Protein AF-L7MRL8-F1 (afdb_monomer_lite)

Secondary structure (DSSP, 8-state):
-------PPP-------------------PPPHHHHHHHHHTPPPP-TTSTTS--S----SSSSPP-HHHHHHHHHT-PPPPPPTTTSPP----HHHHHHHHHHHHHHHHHHHHHHTT--TT-EEEPTT-SSEEE--SPPPHHHHHHHHHHHHHHHHHS--TT-GGGHHHHHHHHHHHHH-

Organism: Equus caballus (NCBI:txid9796)

Structure (mmCIF, N/CA/C/O backbone):
data_AF-L7MRL8-F1
#
_entry.id   AF-L7MRL8-F1
#
loop_
_atom_site.group_PDB
_atom_site.id
_atom_site.type_symbol
_atom_site.label_atom_id
_atom_site.label_alt_id
_atom_site.label_comp_id
_atom_site.label_asym_id
_atom_site.label_entity_id
_atom_site.label_seq_id
_atom_site.pdbx_PDB_ins_code
_atom_site.Cartn_x
_atom_site.Cartn_y
_atom_site.Cartn_z
_atom_site.occupancy
_atom_site.B_iso_or_equiv
_atom_site.auth_seq_id
_atom_site.auth_comp_id
_atom_site.auth_asym_id
_atom_site.auth_atom_id
_atom_site.pdbx_PDB_model_num
ATOM 1 N N . LEU A 1 1 ? -16.802 -21.486 -76.484 1.00 34.56 1 LEU A N 1
ATOM 2 C CA . LEU A 1 1 ? -15.412 -21.932 -76.709 1.00 34.56 1 LEU A CA 1
ATOM 3 C C . LEU A 1 1 ? -14.577 -21.232 -75.652 1.00 34.56 1 LEU A C 1
ATOM 5 O O . LEU A 1 1 ? -14.588 -20.013 -75.651 1.00 34.56 1 LEU A O 1
ATOM 9 N N . GLU A 1 2 ? -14.268 -21.923 -74.552 1.00 29.69 2 GLU A N 1
ATOM 10 C CA . GLU A 1 2 ? -12.985 -22.637 -74.325 1.00 29.69 2 GLU A CA 1
ATOM 11 C C . GLU A 1 2 ? -11.832 -21.636 -74.090 1.00 29.69 2 GLU A C 1
ATOM 13 O O . GLU A 1 2 ? -11.678 -20.726 -74.890 1.00 29.69 2 GL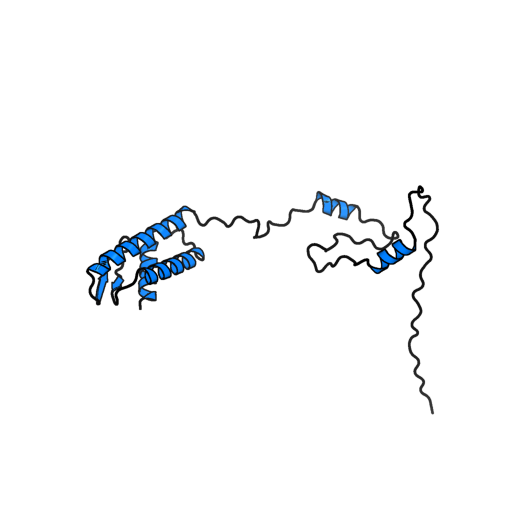U A O 1
ATOM 18 N N . ARG A 1 3 ? -10.984 -21.706 -73.057 1.00 29.39 3 ARG A N 1
ATOM 19 C CA . ARG A 1 3 ? -10.742 -22.689 -71.989 1.00 29.39 3 ARG A CA 1
ATOM 20 C C . ARG A 1 3 ? -10.025 -21.994 -70.821 1.00 29.39 3 ARG A C 1
ATOM 22 O O . ARG A 1 3 ? -9.321 -21.009 -71.012 1.00 29.39 3 ARG A O 1
ATOM 29 N N . GLU A 1 4 ? -10.239 -22.557 -69.645 1.00 36.00 4 GLU A N 1
ATOM 30 C CA . GLU A 1 4 ? -9.578 -22.308 -68.365 1.00 36.00 4 GLU A CA 1
ATOM 31 C C . GLU A 1 4 ? -8.138 -22.853 -68.384 1.00 36.00 4 GLU A C 1
ATOM 33 O O . GLU A 1 4 ? -7.927 -23.930 -68.936 1.00 36.00 4 GLU A O 1
ATOM 38 N N . GLU A 1 5 ? -7.179 -22.163 -67.757 1.00 29.39 5 GLU A N 1
ATOM 39 C CA . GLU A 1 5 ? -6.101 -22.832 -67.014 1.00 29.39 5 GLU A CA 1
ATOM 40 C C . GLU A 1 5 ? -5.478 -21.890 -65.967 1.00 29.39 5 GLU A C 1
ATOM 42 O O . GLU A 1 5 ? -4.912 -20.837 -66.260 1.00 29.39 5 GLU A O 1
ATOM 47 N N . THR A 1 6 ? -5.646 -22.288 -64.710 1.00 37.03 6 THR A N 1
ATOM 48 C CA . THR A 1 6 ? -4.977 -21.811 -63.498 1.00 37.03 6 THR A CA 1
ATOM 49 C C . THR A 1 6 ? -3.486 -22.160 -63.500 1.00 37.03 6 THR A C 1
ATOM 51 O O . THR A 1 6 ? -3.145 -23.322 -63.702 1.00 37.03 6 THR A O 1
ATOM 54 N N . SER A 1 7 ? -2.608 -21.216 -63.141 1.00 27.72 7 SER A N 1
ATOM 55 C CA . SER A 1 7 ? -1.259 -21.534 -62.646 1.00 27.72 7 SER A CA 1
ATOM 56 C C . SER A 1 7 ? -0.787 -20.497 -61.617 1.00 27.72 7 SER A C 1
ATOM 58 O O . SER A 1 7 ? -0.965 -19.295 -61.802 1.00 27.72 7 SER A O 1
ATOM 60 N N . ALA A 1 8 ? -0.253 -21.000 -60.503 1.00 35.84 8 ALA A N 1
ATOM 61 C CA . ALA A 1 8 ? 0.138 -20.295 -59.281 1.00 35.84 8 ALA A CA 1
ATOM 62 C C . ALA A 1 8 ? 1.282 -19.274 -59.477 1.00 35.84 8 ALA A C 1
ATOM 64 O O . ALA A 1 8 ? 2.075 -19.431 -60.407 1.00 35.84 8 ALA A O 1
ATOM 65 N N . PRO A 1 9 ? 1.438 -18.265 -58.592 1.00 35.59 9 PRO A N 1
ATOM 66 C CA . PRO A 1 9 ? 2.652 -17.464 -58.564 1.00 35.59 9 PRO A CA 1
ATOM 67 C C . PRO A 1 9 ? 3.792 -18.260 -57.915 1.00 35.59 9 PRO A C 1
ATOM 69 O O . PRO A 1 9 ? 3.699 -18.730 -56.781 1.00 35.59 9 PRO A O 1
ATOM 72 N N . ASP A 1 10 ? 4.849 -18.397 -58.702 1.00 31.12 10 ASP A N 1
ATOM 73 C CA . ASP A 1 10 ? 6.113 -19.065 -58.432 1.00 31.12 10 ASP A CA 1
ATOM 74 C C . ASP A 1 10 ? 6.837 -18.450 -57.218 1.00 31.12 10 ASP A C 1
ATOM 76 O O . ASP A 1 10 ? 7.086 -17.242 -57.163 1.00 31.12 10 ASP A O 1
ATOM 80 N N . LEU A 1 11 ? 7.195 -19.290 -56.244 1.00 39.66 11 LEU A N 1
ATOM 81 C CA . LEU A 1 11 ? 8.058 -18.940 -55.115 1.00 39.66 11 LEU A CA 1
ATOM 82 C C . LEU A 1 11 ? 9.506 -18.883 -55.612 1.00 39.66 11 LEU A C 1
ATOM 84 O O . LEU A 1 11 ? 10.229 -19.878 -55.574 1.00 39.66 11 LEU A O 1
ATOM 88 N N . THR A 1 12 ? 9.950 -17.720 -56.082 1.00 31.88 12 THR A N 1
ATOM 89 C CA . THR A 1 12 ? 11.355 -17.526 -56.457 1.00 31.88 12 THR A CA 1
ATOM 90 C C . THR A 1 12 ? 12.210 -17.245 -55.219 1.00 31.88 12 THR A C 1
ATOM 92 O O . THR A 1 12 ? 12.209 -16.158 -54.652 1.00 31.88 12 THR A O 1
ATOM 95 N N . ALA A 1 13 ? 12.881 -18.318 -54.798 1.00 34.06 13 ALA A N 1
ATOM 96 C CA . ALA A 1 13 ? 14.130 -18.433 -54.051 1.00 34.06 13 ALA A CA 1
ATOM 97 C C . ALA A 1 13 ? 14.792 -17.140 -53.524 1.00 34.06 13 ALA A C 1
ATOM 99 O O . ALA A 1 13 ? 15.196 -16.259 -54.282 1.00 34.06 13 ALA A O 1
ATOM 100 N N . LEU A 1 14 ? 15.019 -17.130 -52.205 1.00 35.72 14 LEU A N 1
ATOM 101 C CA . LEU A 1 14 ? 15.981 -16.276 -51.509 1.00 35.72 14 LEU A CA 1
ATOM 102 C C . LEU A 1 14 ? 17.361 -16.397 -52.184 1.00 35.72 14 LEU A C 1
ATOM 104 O O . LEU A 1 14 ? 18.052 -17.404 -52.037 1.00 35.72 14 LEU A O 1
ATOM 108 N N . VAL A 1 15 ? 17.758 -15.367 -52.924 1.00 33.50 15 VAL A N 1
ATOM 109 C CA . VAL A 1 15 ? 19.132 -15.191 -53.396 1.00 33.50 15 VAL A CA 1
ATOM 110 C C . VAL A 1 15 ? 19.931 -14.600 -52.239 1.00 33.50 15 VAL A C 1
ATOM 112 O O . VAL A 1 15 ? 19.730 -13.451 -51.856 1.00 33.50 15 VAL A O 1
ATOM 115 N N . THR A 1 16 ? 20.833 -15.390 -51.668 1.00 39.44 16 THR A N 1
ATOM 116 C CA . THR A 1 16 ? 21.941 -14.888 -50.850 1.00 39.44 16 THR A CA 1
ATOM 117 C C . THR A 1 16 ? 22.887 -14.081 -51.744 1.00 39.44 16 THR A C 1
ATOM 119 O O . THR A 1 16 ? 23.409 -14.659 -52.700 1.00 39.44 16 THR A O 1
ATOM 122 N N . PRO A 1 17 ? 23.163 -12.791 -51.480 1.00 38.78 17 PRO A N 1
ATOM 123 C CA . PRO A 1 17 ? 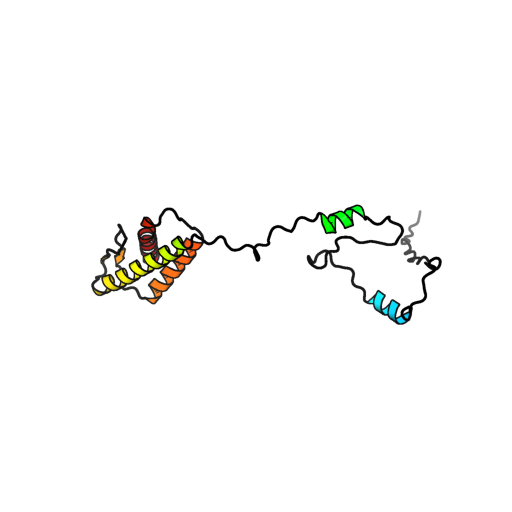24.310 -12.144 -52.082 1.00 38.78 17 PRO A CA 1
ATOM 124 C C . PRO A 1 17 ? 25.552 -12.493 -51.260 1.00 38.78 17 PRO A C 1
ATOM 126 O O . PRO A 1 17 ? 25.629 -12.240 -50.057 1.00 38.78 17 PRO A O 1
ATOM 129 N N . GLU A 1 18 ? 26.508 -13.105 -51.946 1.00 41.62 18 GLU A N 1
ATOM 130 C CA . GLU A 1 18 ? 27.879 -13.334 -51.512 1.00 41.62 18 GLU A CA 1
ATOM 131 C C . GLU A 1 18 ? 28.509 -12.011 -51.038 1.00 41.62 18 GLU A C 1
ATOM 133 O O . GLU A 1 18 ? 28.739 -11.099 -51.833 1.00 41.62 18 GLU A O 1
ATOM 138 N N . PHE A 1 19 ? 28.800 -11.895 -49.741 1.00 42.88 19 PHE A N 1
ATOM 139 C CA . PHE A 1 19 ? 29.557 -10.773 -49.186 1.00 42.88 19 PHE A CA 1
ATOM 140 C C . PHE A 1 19 ? 30.970 -11.236 -48.829 1.00 42.88 19 PHE A C 1
ATOM 142 O O . PHE A 1 19 ? 31.325 -11.397 -47.666 1.00 42.88 19 PHE A O 1
ATOM 149 N N . GLU A 1 20 ? 31.798 -11.444 -49.848 1.00 46.84 20 GLU A N 1
ATOM 150 C CA . GLU A 1 20 ? 33.241 -11.606 -49.674 1.00 46.84 20 GLU A CA 1
ATOM 151 C C . GLU A 1 20 ? 33.995 -10.718 -50.664 1.00 46.84 20 GLU A C 1
ATOM 153 O O . GLU A 1 20 ? 34.330 -11.137 -51.768 1.00 46.84 20 GLU A O 1
ATOM 158 N N . LYS A 1 21 ? 34.273 -9.474 -50.257 1.00 41.59 21 LYS A N 1
ATOM 159 C CA . LYS A 1 21 ? 35.568 -8.786 -50.447 1.00 41.59 21 LYS A CA 1
ATOM 160 C C . LYS A 1 21 ? 35.439 -7.295 -50.168 1.00 41.59 21 LYS A C 1
ATOM 162 O O . LYS A 1 21 ? 35.143 -6.506 -51.059 1.00 41.59 21 LYS A O 1
ATOM 167 N N . SER A 1 22 ? 35.797 -6.904 -48.953 1.00 39.91 22 SER A N 1
ATOM 168 C CA . SER A 1 22 ? 36.848 -5.901 -48.713 1.00 39.91 22 SER A CA 1
ATOM 169 C C . SER A 1 22 ? 36.822 -5.484 -47.253 1.00 39.91 22 SER A C 1
ATOM 171 O O . SER A 1 22 ? 36.236 -4.476 -46.879 1.00 39.91 22 SER A O 1
ATOM 173 N N . ALA A 1 23 ? 37.524 -6.241 -46.423 1.00 39.47 23 ALA A N 1
ATOM 174 C CA . ALA A 1 23 ? 38.074 -5.697 -45.199 1.00 39.47 23 ALA A CA 1
ATOM 175 C C . ALA A 1 23 ? 39.463 -6.302 -45.042 1.00 39.47 23 ALA A C 1
ATOM 177 O O . ALA A 1 23 ? 39.613 -7.476 -44.714 1.00 39.47 23 ALA A O 1
ATOM 178 N N . ASN A 1 24 ? 40.488 -5.497 -45.315 1.00 46.22 24 ASN A N 1
ATOM 179 C CA . ASN A 1 24 ? 41.826 -5.747 -44.799 1.00 46.22 24 ASN A CA 1
ATOM 180 C C . ASN A 1 24 ? 41.721 -5.719 -43.267 1.00 46.22 24 ASN A C 1
ATOM 182 O O . ASN A 1 24 ? 41.857 -4.656 -42.666 1.00 46.22 24 ASN A O 1
ATOM 186 N N . HIS A 1 25 ? 41.405 -6.853 -42.640 1.00 42.53 25 HIS A N 1
ATOM 187 C CA . HIS A 1 25 ? 41.300 -6.950 -41.193 1.00 42.53 25 HIS A CA 1
ATOM 188 C C . HIS A 1 25 ? 42.424 -7.819 -40.648 1.00 42.53 25 HIS A C 1
ATOM 190 O O . HIS A 1 25 ? 42.654 -8.949 -41.077 1.00 42.53 25 HIS A O 1
ATOM 196 N N . VAL A 1 26 ? 43.134 -7.234 -39.692 1.00 43.03 26 VAL A N 1
ATOM 197 C CA . VAL A 1 26 ? 44.154 -7.854 -38.861 1.00 43.03 26 VAL A CA 1
ATOM 198 C C . VAL A 1 26 ? 43.654 -9.214 -38.371 1.00 43.03 26 VAL A C 1
ATOM 200 O O . VAL A 1 26 ? 42.602 -9.319 -37.740 1.00 43.03 26 VAL A O 1
ATOM 203 N N . SER A 1 27 ? 44.430 -10.243 -38.709 1.00 57.50 27 SER A N 1
ATOM 204 C CA . SER A 1 27 ? 44.275 -11.632 -38.289 1.00 57.50 27 SER A CA 1
ATOM 205 C C . SER A 1 27 ? 44.185 -11.733 -36.765 1.00 57.50 27 SER A C 1
ATOM 207 O O . SER A 1 27 ? 45.195 -11.627 -36.071 1.00 57.50 27 SER A O 1
ATOM 209 N N . SER A 1 28 ? 42.989 -12.003 -36.252 1.00 52.12 28 SER A N 1
ATOM 210 C CA . SER A 1 28 ? 42.780 -12.505 -34.896 1.00 52.12 28 SER A CA 1
ATOM 211 C C . SER A 1 28 ? 41.623 -13.498 -34.922 1.00 52.12 28 SER A C 1
ATOM 213 O O . SER A 1 28 ? 40.470 -13.090 -34.899 1.00 52.12 28 SER A O 1
ATOM 215 N N . ALA A 1 29 ? 41.969 -14.786 -35.020 1.00 57.59 29 ALA A N 1
ATOM 216 C CA . ALA A 1 29 ? 41.125 -15.965 -34.799 1.00 57.59 29 ALA A CA 1
ATOM 217 C C . ALA A 1 29 ? 39.652 -15.833 -35.235 1.00 57.59 29 ALA A C 1
ATOM 219 O O . ALA A 1 29 ? 38.771 -15.531 -34.432 1.00 57.59 29 ALA A O 1
ATOM 220 N N . PHE A 1 30 ? 39.380 -16.136 -36.505 1.00 72.38 30 PHE A N 1
ATOM 221 C CA . PHE A 1 30 ? 38.017 -16.416 -36.947 1.00 72.38 30 PHE A CA 1
ATOM 222 C C . PHE A 1 30 ? 37.468 -17.638 -36.196 1.00 72.38 30 PHE A C 1
ATOM 224 O O . PHE A 1 30 ? 38.182 -18.625 -35.993 1.00 72.38 30 PHE A O 1
ATOM 231 N N . TYR A 1 31 ? 36.204 -17.573 -35.777 1.00 79.25 31 TYR A N 1
ATOM 232 C CA . TYR A 1 31 ? 35.498 -18.735 -35.243 1.00 79.25 31 TYR A CA 1
ATOM 233 C C . TYR A 1 31 ? 35.439 -19.843 -36.307 1.00 79.25 31 TYR A C 1
ATOM 235 O O . TYR A 1 31 ? 35.311 -19.527 -37.493 1.00 79.25 31 TYR A O 1
ATOM 243 N N . PRO A 1 32 ? 35.503 -21.132 -35.918 1.00 88.94 32 PRO A N 1
ATOM 244 C CA . PRO A 1 32 ? 35.219 -22.221 -36.844 1.00 88.94 32 PRO A CA 1
ATOM 245 C C . PRO A 1 32 ? 33.861 -21.990 -37.531 1.00 88.94 32 PRO A C 1
ATOM 247 O O . PRO A 1 32 ? 32.915 -21.587 -36.848 1.00 88.94 32 PRO A O 1
ATOM 250 N N . PRO A 1 33 ? 33.734 -22.248 -38.843 1.00 85.38 33 PRO A N 1
ATOM 251 C CA . PRO A 1 33 ? 32.511 -21.951 -39.593 1.00 85.38 33 PRO A CA 1
ATOM 252 C C . PRO A 1 33 ? 31.290 -22.684 -39.022 1.00 85.38 33 PRO A C 1
ATOM 254 O O . PRO A 1 33 ? 30.229 -22.085 -38.884 1.00 85.38 33 PRO A O 1
ATOM 257 N N . GLU A 1 34 ? 31.472 -23.929 -38.573 1.00 88.31 34 GLU A N 1
ATOM 258 C CA . GLU A 1 34 ? 30.434 -24.725 -37.902 1.00 88.31 34 GLU A CA 1
ATOM 259 C C . GLU A 1 34 ? 29.921 -24.057 -36.615 1.00 88.31 34 GLU A C 1
ATOM 261 O O . GLU A 1 34 ? 28.733 -24.112 -36.300 1.00 88.31 34 GLU A O 1
ATOM 266 N N . LEU A 1 35 ? 30.811 -23.400 -35.862 1.00 88.31 35 LEU A N 1
ATOM 267 C CA . LEU A 1 35 ? 30.438 -22.680 -34.646 1.00 88.31 35 LEU A CA 1
ATOM 268 C C . LEU A 1 35 ? 29.682 -21.395 -34.985 1.00 88.31 35 LEU A C 1
ATOM 270 O O . LEU A 1 35 ? 28.702 -21.082 -34.314 1.00 88.31 35 LEU A O 1
ATOM 274 N N . LEU A 1 36 ? 30.120 -20.662 -36.011 1.00 88.88 36 LEU A N 1
ATOM 275 C CA . LEU A 1 36 ? 29.426 -19.461 -36.467 1.00 88.88 36 LEU A CA 1
ATOM 276 C C . LEU A 1 36 ? 28.001 -19.801 -36.924 1.00 88.88 36 LEU A C 1
ATOM 278 O O . LEU A 1 36 ? 27.056 -19.176 -36.455 1.00 88.88 36 LEU A O 1
ATOM 282 N N . GLU A 1 37 ? 27.840 -20.839 -37.746 1.00 90.25 37 GLU A N 1
ATOM 283 C CA . GLU A 1 37 ? 26.535 -21.317 -38.211 1.00 90.25 37 GLU A CA 1
ATOM 284 C C . GLU A 1 37 ? 25.641 -21.759 -37.042 1.00 90.25 37 GLU A C 1
ATOM 286 O O . GLU A 1 37 ? 24.487 -21.337 -36.936 1.00 90.25 37 GLU A O 1
ATOM 291 N N . ALA A 1 38 ? 26.188 -22.531 -36.096 1.00 91.81 38 ALA A N 1
ATOM 292 C CA . ALA A 1 38 ? 25.456 -22.947 -34.903 1.00 91.81 38 ALA A CA 1
ATOM 293 C C . ALA A 1 38 ? 25.010 -21.762 -34.025 1.00 91.81 38 ALA A C 1
ATOM 295 O O . ALA A 1 38 ? 23.945 -21.829 -33.407 1.00 91.81 38 ALA A O 1
ATOM 296 N N . LEU A 1 39 ? 25.805 -20.688 -33.948 1.00 90.38 39 LEU A N 1
ATOM 297 C CA . LEU A 1 39 ? 25.443 -19.460 -33.235 1.00 90.38 39 LEU A CA 1
ATOM 298 C C . LEU A 1 39 ? 24.360 -18.678 -33.980 1.00 90.38 39 LEU A C 1
ATOM 300 O O . LEU A 1 39 ? 23.405 -18.233 -33.349 1.00 90.38 39 LEU A O 1
ATOM 304 N N . THR A 1 40 ? 24.463 -18.558 -35.306 1.00 88.88 40 THR A N 1
ATOM 305 C CA . THR A 1 40 ? 23.450 -17.892 -36.135 1.00 88.88 40 THR A CA 1
ATOM 306 C C . THR A 1 40 ? 22.093 -18.586 -36.024 1.00 88.88 40 THR A C 1
ATOM 308 O O . THR A 1 40 ? 21.083 -17.910 -35.858 1.00 88.88 40 THR A O 1
ATOM 311 N N . LEU A 1 41 ? 22.055 -19.923 -36.023 1.00 92.31 41 LEU A N 1
ATOM 312 C CA . LEU A 1 41 ? 20.813 -20.695 -35.874 1.00 92.31 41 LEU A CA 1
ATOM 313 C C . LEU A 1 41 ? 20.145 -20.539 -34.497 1.00 92.31 41 LEU A C 1
ATOM 315 O O . LEU A 1 41 ? 18.948 -20.783 -34.369 1.00 92.31 41 LEU A O 1
ATOM 319 N N . ARG A 1 42 ? 20.909 -20.168 -33.463 1.00 94.12 42 ARG A N 1
ATOM 320 C CA . ARG A 1 42 ? 20.424 -19.984 -32.082 1.00 94.12 42 ARG A CA 1
ATOM 321 C C . ARG A 1 42 ? 20.200 -18.521 -31.710 1.00 94.12 42 ARG A C 1
ATOM 323 O O . ARG A 1 42 ? 19.832 -18.243 -30.573 1.00 94.12 42 ARG A O 1
ATOM 330 N N . PHE A 1 43 ? 20.484 -17.590 -32.614 1.00 91.12 43 PHE A N 1
ATOM 331 C CA . PHE A 1 43 ? 20.331 -16.171 -32.345 1.00 91.12 43 PHE A CA 1
ATOM 332 C C . PHE A 1 43 ? 18.845 -15.806 -32.258 1.00 91.12 43 PHE A C 1
ATOM 334 O O . PHE A 1 43 ? 18.097 -15.965 -33.221 1.00 91.12 43 PHE A O 1
ATOM 341 N N . GLU A 1 44 ? 18.430 -15.279 -31.110 1.00 91.31 44 GLU A N 1
ATOM 342 C CA . GLU A 1 44 ? 17.104 -14.700 -30.910 1.00 91.31 44 GLU A CA 1
ATOM 343 C C . GLU A 1 44 ? 17.223 -13.175 -30.964 1.00 91.31 44 GLU A C 1
ATOM 345 O O . GLU A 1 44 ? 18.008 -12.572 -30.230 1.00 91.31 44 GLU A O 1
ATOM 350 N N . ALA A 1 45 ? 16.466 -12.545 -31.866 1.00 88.44 45 ALA A N 1
ATOM 351 C CA . ALA A 1 45 ? 16.436 -11.092 -31.953 1.00 88.44 45 ALA A CA 1
ATOM 352 C C . ALA A 1 45 ? 15.755 -10.493 -30.704 1.00 88.44 45 ALA A C 1
ATOM 354 O O . ALA A 1 45 ? 14.801 -11.091 -30.201 1.00 88.44 45 ALA A O 1
ATOM 355 N N . PRO A 1 46 ? 16.181 -9.301 -30.244 1.00 89.69 46 PRO A N 1
ATOM 356 C CA . PRO A 1 46 ? 15.585 -8.650 -29.078 1.00 89.69 46 PRO A CA 1
ATOM 357 C C . PRO A 1 46 ? 14.063 -8.461 -29.215 1.00 89.69 46 PRO A C 1
ATOM 359 O O . PRO A 1 46 ? 13.583 -7.935 -30.228 1.00 89.69 46 PRO A O 1
ATOM 362 N N . ASP A 1 47 ? 13.285 -8.844 -28.197 1.00 87.06 47 ASP A N 1
ATOM 363 C CA . ASP A 1 47 ? 11.829 -8.678 -28.192 1.00 87.06 47 ASP A CA 1
ATOM 364 C C . ASP A 1 47 ? 11.422 -7.300 -27.656 1.00 87.06 47 ASP A C 1
ATOM 366 O O . ASP A 1 47 ? 11.340 -7.045 -26.452 1.00 87.06 47 ASP A O 1
ATOM 370 N N . SER A 1 48 ? 11.037 -6.418 -28.580 1.00 86.00 48 SER A N 1
ATOM 371 C CA . SER A 1 48 ? 10.544 -5.068 -28.272 1.00 86.00 48 SER A CA 1
ATOM 372 C C . SER A 1 48 ? 9.306 -5.008 -27.361 1.00 86.00 48 SER A C 1
ATOM 374 O O . SER A 1 48 ? 9.015 -3.941 -26.804 1.00 86.00 48 SER A O 1
ATOM 376 N N . ARG A 1 49 ? 8.576 -6.122 -27.186 1.00 85.25 49 ARG A N 1
ATOM 377 C CA . ARG A 1 49 ? 7.449 -6.227 -26.242 1.00 85.25 49 ARG A CA 1
ATOM 378 C C . ARG A 1 49 ? 7.917 -6.244 -24.790 1.00 85.25 49 ARG A C 1
ATOM 380 O O . ARG A 1 49 ? 7.199 -5.765 -23.909 1.00 85.25 49 ARG A O 1
ATOM 387 N N . ASN A 1 50 ? 9.122 -6.741 -24.532 1.00 85.56 50 ASN A N 1
ATOM 388 C CA . ASN A 1 50 ? 9.717 -6.745 -23.207 1.00 85.56 50 ASN A CA 1
ATOM 389 C C . ASN A 1 50 ? 10.401 -5.405 -22.945 1.00 85.56 50 ASN A C 1
ATOM 391 O O . ASN A 1 50 ? 11.307 -4.990 -23.659 1.00 85.56 50 ASN A O 1
ATOM 395 N N . ARG A 1 51 ? 10.010 -4.725 -21.860 1.00 80.75 51 ARG A N 1
ATOM 396 C CA . ARG A 1 51 ? 10.592 -3.416 -21.503 1.00 80.75 51 ARG A CA 1
ATOM 397 C C . ARG A 1 51 ? 12.115 -3.456 -21.351 1.00 80.75 51 ARG A C 1
ATOM 399 O O . ARG A 1 51 ? 12.759 -2.443 -21.588 1.00 80.75 51 ARG A O 1
ATOM 406 N N . TRP A 1 52 ? 12.651 -4.590 -20.908 1.00 81.00 52 TRP A N 1
ATOM 407 C CA . TRP A 1 52 ? 14.075 -4.786 -20.641 1.00 81.00 52 TRP A CA 1
ATOM 408 C C . TRP A 1 52 ? 14.862 -5.286 -21.860 1.00 81.00 52 TRP A C 1
ATOM 410 O O . TRP A 1 52 ? 16.082 -5.200 -21.843 1.00 81.00 52 TRP A O 1
ATOM 420 N N . ASP A 1 53 ? 14.172 -5.750 -22.905 1.00 87.62 53 ASP A N 1
ATOM 421 C CA . ASP A 1 53 ? 14.767 -6.306 -24.129 1.00 87.62 53 ASP A CA 1
ATOM 422 C C . ASP A 1 53 ? 14.432 -5.454 -25.368 1.00 87.62 53 ASP A C 1
ATOM 424 O O . ASP A 1 53 ? 14.619 -5.851 -26.512 1.00 87.62 53 ASP A O 1
ATOM 428 N N . ARG A 1 54 ? 13.905 -4.242 -25.151 1.00 86.75 54 ARG A N 1
ATOM 429 C CA . ARG A 1 54 ? 13.577 -3.310 -26.227 1.00 86.75 54 ARG A CA 1
ATOM 430 C C . ARG A 1 54 ? 14.842 -2.569 -26.674 1.00 86.75 54 ARG A C 1
ATOM 432 O O . ARG A 1 54 ? 15.322 -1.714 -25.924 1.00 86.75 54 ARG A O 1
ATOM 439 N N . PRO A 1 55 ? 15.355 -2.819 -27.893 1.00 89.75 55 PRO A N 1
ATOM 440 C CA . PRO A 1 55 ? 16.548 -2.141 -28.378 1.00 89.75 55 PRO A CA 1
ATOM 441 C C . PRO A 1 55 ? 16.242 -0.662 -28.648 1.00 89.75 55 PRO A C 1
ATOM 443 O O . PRO A 1 55 ? 15.173 -0.317 -29.156 1.00 89.75 55 PRO A O 1
ATOM 446 N N . LEU A 1 56 ? 17.183 0.223 -28.307 1.00 86.81 56 LEU A N 1
ATOM 447 C CA . LEU A 1 56 ? 17.068 1.662 -28.589 1.00 86.81 56 LEU A CA 1
ATOM 448 C C . LEU A 1 56 ? 17.327 1.978 -30.065 1.00 86.81 56 LEU A C 1
ATOM 450 O O . LEU A 1 56 ? 16.679 2.851 -30.632 1.00 86.81 56 LEU A O 1
ATOM 454 N N . PHE A 1 57 ? 18.251 1.238 -30.676 1.00 87.50 57 PHE A N 1
ATOM 455 C CA . PHE A 1 57 ? 18.624 1.354 -32.079 1.00 87.50 57 PHE A CA 1
ATOM 456 C C . PHE A 1 57 ? 18.792 -0.052 -32.652 1.00 87.50 57 PHE A C 1
ATOM 458 O O . PHE A 1 57 ? 19.332 -0.930 -31.982 1.00 87.50 57 PHE A O 1
ATOM 465 N N . THR A 1 58 ? 18.323 -0.270 -33.878 1.00 86.94 58 THR A N 1
ATOM 466 C CA . THR A 1 58 ? 18.551 -1.505 -34.642 1.00 86.94 58 THR A CA 1
ATOM 467 C C . THR A 1 58 ? 19.195 -1.107 -35.956 1.00 86.94 58 THR A C 1
ATOM 469 O O . THR A 1 58 ? 18.671 -0.240 -36.648 1.00 86.94 58 THR A O 1
ATOM 472 N N . LEU A 1 59 ? 20.341 -1.702 -36.271 1.00 85.25 59 LEU A N 1
ATOM 473 C CA . LEU A 1 59 ? 21.079 -1.434 -37.501 1.00 85.25 59 LEU A CA 1
ATOM 474 C C . LEU A 1 59 ? 20.991 -2.680 -38.371 1.00 85.25 59 LEU A C 1
ATOM 476 O O . LEU A 1 59 ? 21.365 -3.766 -37.924 1.00 85.25 59 LEU A O 1
ATOM 480 N N . VAL A 1 60 ? 20.469 -2.530 -39.585 1.00 80.62 60 VAL A N 1
ATOM 481 C CA . VAL A 1 60 ? 20.340 -3.629 -40.542 1.00 80.62 60 VAL A CA 1
ATOM 482 C C . VAL A 1 60 ? 21.298 -3.357 -41.693 1.00 80.62 60 VAL A C 1
ATOM 484 O O . VAL A 1 60 ? 21.072 -2.472 -42.510 1.00 80.62 60 VAL A O 1
ATOM 487 N N . GLY A 1 61 ? 22.390 -4.117 -41.739 1.00 76.50 61 GLY A N 1
ATOM 488 C CA . GLY A 1 61 ? 23.446 -3.922 -42.732 1.00 76.50 61 GLY A CA 1
ATOM 489 C C . GLY A 1 61 ? 24.333 -2.699 -42.465 1.00 76.50 61 GLY A C 1
ATOM 490 O O . GLY A 1 61 ? 24.264 -2.068 -41.412 1.00 76.50 61 GLY A O 1
ATOM 491 N N . LEU A 1 62 ? 25.213 -2.410 -43.427 1.00 71.75 62 LEU A N 1
ATOM 492 C CA . LEU A 1 62 ? 26.190 -1.308 -43.385 1.00 71.75 62 LEU A CA 1
ATOM 493 C C . LEU A 1 62 ? 25.895 -0.209 -44.422 1.00 71.75 62 LEU A C 1
ATOM 495 O O . LEU A 1 62 ? 26.677 0.727 -44.557 1.00 71.75 62 LEU A O 1
ATOM 499 N N . GLU A 1 63 ? 24.793 -0.338 -45.163 1.00 69.56 63 GLU A N 1
ATOM 500 C CA . GLU A 1 63 ? 24.424 0.572 -46.257 1.00 69.56 63 GLU A CA 1
ATOM 501 C C . GLU A 1 63 ? 23.823 1.889 -45.745 1.00 69.56 63 GLU A C 1
ATOM 503 O O . GLU A 1 63 ? 23.940 2.931 -46.391 1.00 69.56 63 GLU A O 1
ATOM 508 N N . GLU A 1 64 ? 23.196 1.868 -44.566 1.00 73.62 64 GLU A N 1
ATOM 509 C CA . GLU A 1 64 ? 22.623 3.062 -43.953 1.00 73.62 64 GLU A CA 1
ATOM 510 C C . GLU A 1 64 ? 23.652 3.787 -43.069 1.00 73.62 64 GLU A C 1
ATOM 512 O O . GLU A 1 64 ? 24.372 3.155 -42.287 1.00 73.62 64 GLU A O 1
ATOM 517 N N . PRO A 1 65 ? 23.730 5.130 -43.147 1.00 79.81 65 PRO A N 1
ATOM 518 C CA . PRO A 1 65 ? 24.609 5.900 -42.283 1.00 79.81 65 PRO A CA 1
ATOM 519 C C . PRO A 1 65 ? 24.172 5.767 -40.820 1.00 79.81 65 PRO A C 1
ATOM 521 O O . PRO A 1 65 ? 23.001 5.927 -40.481 1.00 79.81 65 PRO A O 1
ATOM 524 N N . LEU A 1 66 ? 25.139 5.517 -39.935 1.00 85.06 66 LEU A N 1
ATOM 525 C CA . LEU A 1 66 ? 24.890 5.340 -38.506 1.00 85.06 66 LEU A CA 1
ATOM 526 C C . LEU A 1 66 ? 24.232 6.602 -37.898 1.00 85.06 66 LEU A C 1
ATOM 528 O O . LEU A 1 66 ? 24.783 7.698 -38.060 1.00 85.06 66 LEU A O 1
ATOM 532 N N . PRO A 1 67 ? 23.122 6.482 -37.140 1.00 86.75 67 PRO A N 1
ATOM 533 C CA . PRO A 1 67 ? 22.428 7.617 -36.528 1.00 86.75 67 PRO A CA 1
ATOM 534 C C . PRO A 1 67 ? 23.175 8.127 -35.283 1.00 86.75 67 PRO A C 1
ATOM 536 O O . PRO A 1 67 ? 22.712 8.045 -34.147 1.00 86.75 67 PRO A O 1
ATOM 539 N N . LEU A 1 68 ? 24.380 8.663 -35.490 1.00 88.44 68 LEU A N 1
ATOM 540 C CA . LEU A 1 68 ? 25.283 9.128 -34.431 1.00 88.44 68 LEU A CA 1
ATOM 541 C C . LEU A 1 68 ? 24.676 10.246 -33.576 1.00 88.44 68 LEU A C 1
ATOM 543 O O . LEU A 1 68 ? 24.928 10.302 -32.371 1.00 88.44 68 LEU A O 1
ATOM 547 N N . ALA A 1 69 ? 23.891 11.132 -34.192 1.00 88.00 69 ALA A N 1
ATOM 548 C CA . ALA A 1 69 ? 23.219 12.221 -33.491 1.00 88.00 69 ALA A CA 1
ATOM 549 C C . ALA A 1 69 ? 22.201 11.683 -32.474 1.00 88.00 69 ALA A C 1
ATOM 551 O O . ALA A 1 69 ? 22.234 12.079 -31.308 1.00 88.00 69 ALA A O 1
ATOM 552 N N . ASP A 1 70 ? 21.374 10.722 -32.886 1.00 85.75 70 ASP A N 1
ATOM 553 C CA . ASP A 1 70 ? 20.345 10.131 -32.031 1.00 85.75 70 ASP A CA 1
ATOM 554 C C . ASP A 1 70 ? 20.962 9.263 -30.930 1.00 85.75 70 ASP A C 1
ATOM 556 O O . ASP A 1 70 ? 20.525 9.319 -29.781 1.00 85.75 70 ASP A O 1
ATOM 560 N N . ILE A 1 71 ? 22.033 8.521 -31.239 1.00 88.38 71 ILE A N 1
ATOM 561 C CA . ILE A 1 71 ? 22.793 7.752 -30.241 1.00 88.38 71 ILE A CA 1
ATOM 562 C C . ILE A 1 71 ? 23.368 8.688 -29.173 1.00 88.38 71 ILE A C 1
ATOM 564 O O . ILE A 1 71 ? 23.238 8.424 -27.977 1.00 88.38 71 ILE A O 1
ATOM 568 N N . LYS A 1 72 ? 23.980 9.805 -29.585 1.00 89.62 72 LYS A N 1
ATOM 569 C CA . LYS A 1 72 ? 24.521 10.804 -28.656 1.00 89.62 72 LYS A CA 1
ATOM 570 C C . LYS A 1 72 ? 23.418 11.385 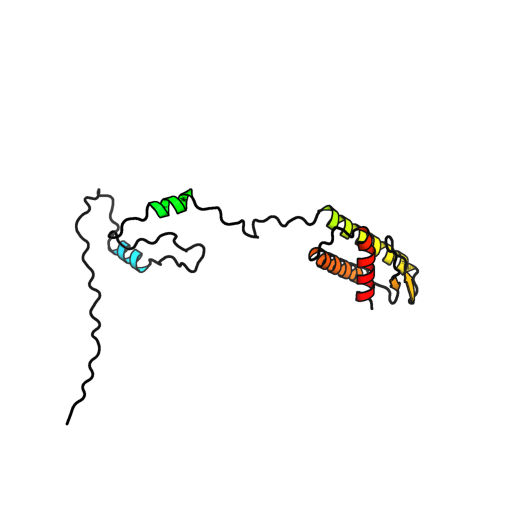-27.769 1.00 89.62 72 LYS A C 1
ATOM 572 O O . LYS A 1 72 ? 23.603 11.460 -26.554 1.00 89.62 72 LYS A O 1
ATOM 577 N N . ALA A 1 73 ? 22.279 11.753 -28.350 1.00 87.56 73 ALA A N 1
ATOM 578 C CA . ALA A 1 73 ? 21.139 12.254 -27.593 1.00 87.56 73 ALA A CA 1
ATOM 579 C C . ALA A 1 73 ? 20.621 11.202 -26.593 1.00 87.56 73 ALA A C 1
ATOM 581 O O . ALA A 1 73 ? 20.423 11.501 -25.417 1.00 87.56 73 ALA A O 1
ATOM 582 N N . ALA A 1 74 ? 20.499 9.936 -26.998 1.00 85.75 74 ALA A N 1
ATOM 583 C CA . ALA A 1 74 ? 20.062 8.859 -26.110 1.00 85.75 74 ALA A CA 1
ATOM 584 C C . ALA A 1 74 ? 21.037 8.586 -24.948 1.00 85.75 74 ALA A C 1
ATOM 586 O O . ALA A 1 74 ? 20.599 8.197 -23.864 1.00 85.75 74 ALA A O 1
ATOM 587 N N . LEU A 1 75 ? 22.342 8.787 -25.140 1.00 85.69 75 LEU A N 1
ATOM 588 C CA . LEU A 1 75 ? 23.343 8.579 -24.088 1.00 85.69 75 LEU A CA 1
ATOM 589 C C . LEU A 1 75 ? 23.426 9.746 -23.098 1.00 85.69 75 LEU A C 1
ATOM 591 O O . LEU A 1 75 ? 23.589 9.513 -21.902 1.00 85.69 75 LEU A O 1
ATOM 595 N N . PHE A 1 76 ? 23.333 10.988 -23.581 1.00 86.19 76 PHE A N 1
ATOM 596 C CA . PHE A 1 76 ? 23.654 12.174 -22.775 1.00 86.19 76 PHE A CA 1
ATOM 597 C C . PHE A 1 76 ? 22.460 13.080 -22.472 1.00 86.19 76 PHE A C 1
ATOM 599 O O . PHE A 1 76 ? 22.495 13.828 -21.498 1.00 86.19 76 PHE A O 1
ATOM 606 N N . GLU A 1 77 ? 21.408 13.026 -23.282 1.00 83.25 77 GLU A N 1
ATOM 607 C CA . GLU A 1 77 ? 20.264 13.943 -23.209 1.00 83.25 77 GLU A CA 1
ATOM 608 C C . GLU A 1 77 ? 18.995 13.255 -22.681 1.00 83.25 77 GLU A C 1
ATOM 610 O O . GLU A 1 77 ? 17.971 13.906 -22.460 1.00 83.25 77 GLU A O 1
ATOM 615 N N . ASN A 1 78 ? 19.058 11.945 -22.414 1.00 70.56 78 ASN A N 1
ATOM 616 C CA . ASN A 1 78 ? 17.946 11.192 -21.848 1.00 70.56 78 ASN A CA 1
ATOM 617 C C . ASN A 1 78 ? 17.604 11.705 -20.442 1.00 70.56 78 ASN A C 1
ATOM 619 O O . ASN A 1 78 ? 18.339 11.495 -19.473 1.00 70.56 78 ASN A O 1
ATOM 623 N N . ARG A 1 79 ? 16.445 12.361 -20.313 1.00 64.12 79 ARG A N 1
ATOM 624 C CA . ARG A 1 79 ? 15.870 12.681 -19.002 1.00 64.12 79 ARG A CA 1
ATOM 625 C C . ARG A 1 79 ? 15.625 11.380 -18.250 1.00 64.12 79 ARG A C 1
ATOM 627 O O . ARG A 1 79 ? 14.992 10.469 -18.782 1.00 64.12 79 ARG A O 1
ATOM 634 N N . ALA A 1 80 ? 16.087 11.323 -17.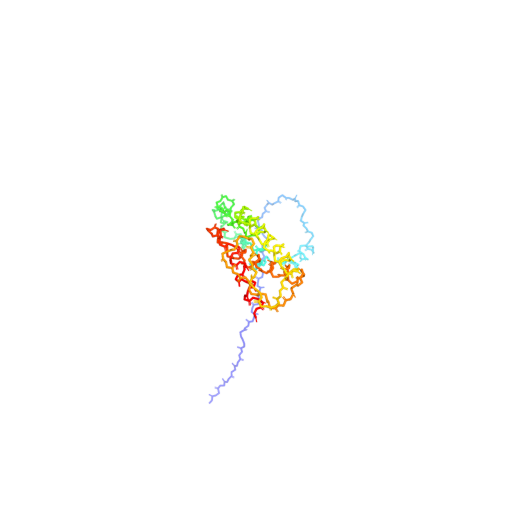002 1.00 63.53 80 ALA A N 1
ATOM 635 C CA . ALA A 1 80 ? 15.790 10.210 -16.113 1.00 63.53 80 ALA A CA 1
ATOM 636 C C . ALA A 1 80 ? 14.272 9.927 -16.132 1.00 63.53 80 ALA A C 1
ATOM 638 O O . ALA A 1 80 ? 13.488 10.879 -16.011 1.00 63.53 80 ALA A O 1
ATOM 639 N N . PRO A 1 81 ? 13.844 8.659 -16.301 1.00 64.25 81 PRO A N 1
ATOM 640 C CA . PRO A 1 81 ? 12.435 8.309 -16.227 1.00 64.25 81 PRO A CA 1
ATOM 641 C C . PRO A 1 81 ? 11.848 8.853 -14.921 1.00 64.25 81 PRO A C 1
ATOM 643 O O . PRO A 1 81 ? 12.525 8.781 -13.889 1.00 64.25 81 PRO A O 1
ATOM 646 N N . PRO A 1 82 ? 10.615 9.393 -14.930 1.00 63.47 82 PRO A N 1
ATOM 647 C CA . PRO A 1 82 ? 9.978 9.827 -13.696 1.00 63.47 82 PRO A CA 1
ATOM 648 C C . PRO A 1 82 ? 10.016 8.669 -12.687 1.00 63.47 82 PRO A C 1
ATOM 650 O O . PRO A 1 82 ? 9.757 7.524 -13.076 1.00 63.47 82 PRO A O 1
ATOM 653 N N . PRO A 1 83 ? 10.390 8.935 -11.420 1.00 61.91 83 PRO A N 1
ATOM 654 C CA . PRO A 1 83 ? 10.611 7.889 -10.432 1.00 61.91 83 PRO A CA 1
ATOM 655 C C . PRO A 1 83 ? 9.371 7.004 -10.347 1.00 61.91 83 PRO A C 1
ATOM 657 O O . PRO A 1 83 ? 8.254 7.494 -10.161 1.00 61.91 83 PRO A O 1
ATOM 660 N N . HIS A 1 84 ? 9.574 5.702 -10.543 1.00 65.69 84 HIS A N 1
ATOM 661 C CA . HIS A 1 84 ? 8.507 4.714 -10.490 1.00 65.69 84 HIS A CA 1
ATOM 662 C C . HIS A 1 84 ? 7.889 4.698 -9.083 1.00 65.69 84 HIS A C 1
ATOM 664 O O . HIS A 1 84 ? 8.562 5.007 -8.105 1.00 65.69 84 HIS A O 1
ATOM 670 N N . GLN A 1 85 ? 6.618 4.312 -8.941 1.00 57.44 85 GLN A N 1
ATOM 671 C CA . GLN A 1 85 ? 5.954 4.260 -7.632 1.00 57.44 85 GLN A CA 1
ATOM 672 C C . GLN A 1 85 ? 6.691 3.369 -6.617 1.00 57.44 85 GLN A C 1
ATOM 674 O O . GLN A 1 85 ? 6.601 3.619 -5.423 1.00 57.44 85 GLN A O 1
ATOM 679 N N . SER A 1 86 ? 7.475 2.386 -7.075 1.00 58.16 86 SER A N 1
ATOM 680 C CA . SER A 1 86 ? 8.338 1.564 -6.215 1.00 58.16 86 SER A CA 1
ATOM 681 C C . SER A 1 86 ? 9.538 2.313 -5.619 1.00 58.16 86 SER A C 1
ATOM 683 O O . SER A 1 86 ? 10.097 1.850 -4.631 1.00 58.16 86 SER A O 1
ATOM 685 N N . THR A 1 87 ? 9.949 3.446 -6.201 1.00 66.94 87 THR A N 1
ATOM 686 C CA . THR A 1 87 ? 11.029 4.310 -5.688 1.00 66.94 87 THR A CA 1
ATOM 687 C C . THR A 1 87 ? 10.524 5.643 -5.140 1.00 66.94 87 THR A C 1
ATOM 689 O O . THR A 1 87 ? 11.296 6.376 -4.524 1.00 66.94 87 THR A O 1
ATOM 692 N N . GLN A 1 88 ? 9.239 5.962 -5.315 1.00 62.19 88 GLN A N 1
ATOM 693 C CA . GLN A 1 88 ? 8.618 7.089 -4.630 1.00 62.19 88 GLN A CA 1
ATOM 694 C C . GLN A 1 88 ? 8.370 6.711 -3.171 1.00 62.19 88 GLN A C 1
ATOM 696 O O . GLN A 1 88 ? 7.584 5.811 -2.870 1.00 62.19 88 GLN A O 1
ATOM 701 N N . SER A 1 89 ? 9.030 7.412 -2.248 1.00 57.81 89 SER A N 1
ATOM 702 C CA . SER A 1 89 ? 8.650 7.365 -0.843 1.00 57.81 89 SER A CA 1
ATOM 703 C C . SER A 1 89 ? 7.195 7.812 -0.734 1.00 57.81 89 SER A C 1
ATOM 705 O O . SER A 1 89 ? 6.828 8.896 -1.191 1.00 57.81 89 SER A O 1
ATOM 707 N N . GLN A 1 90 ? 6.348 6.949 -0.171 1.00 58.62 90 GLN A N 1
ATOM 708 C CA . GLN A 1 90 ? 4.956 7.291 0.100 1.00 58.62 90 GLN A CA 1
ATOM 709 C C . GLN A 1 90 ? 4.942 8.626 0.857 1.00 58.62 90 GLN A C 1
ATOM 711 O O . GLN A 1 90 ? 5.685 8.741 1.840 1.00 58.62 90 GLN A O 1
ATOM 716 N N . PRO A 1 91 ? 4.163 9.638 0.420 1.00 59.12 91 PRO A N 1
ATOM 717 C CA . PRO A 1 91 ? 4.030 10.858 1.193 1.00 59.12 91 PRO A CA 1
ATOM 718 C C . PRO A 1 91 ? 3.518 10.430 2.561 1.00 59.12 91 PRO A C 1
ATOM 720 O O . PRO A 1 91 ? 2.416 9.894 2.682 1.00 59.12 91 PRO A O 1
ATOM 723 N N . LEU A 1 92 ? 4.380 10.565 3.570 1.00 56.31 92 LEU A N 1
ATOM 724 C CA . LEU A 1 92 ? 4.054 10.249 4.946 1.00 56.31 92 LEU A CA 1
ATOM 725 C C . LEU A 1 92 ? 2.818 11.090 5.252 1.00 56.31 92 LEU A C 1
ATOM 727 O O . LEU A 1 92 ? 2.922 12.315 5.346 1.00 56.31 92 LEU A O 1
ATOM 731 N N . ALA A 1 93 ? 1.647 10.455 5.375 1.00 57.28 93 ALA A N 1
ATOM 732 C CA . ALA A 1 93 ? 0.554 11.058 6.124 1.00 57.28 93 ALA A CA 1
ATOM 733 C C . ALA A 1 93 ? 1.207 11.644 7.376 1.00 57.28 93 ALA A C 1
ATOM 735 O O . ALA A 1 93 ? 2.018 10.941 7.991 1.00 57.28 93 ALA A O 1
ATOM 736 N N . SER A 1 94 ? 0.986 12.937 7.643 1.00 61.75 94 SER A N 1
ATOM 737 C CA . SER A 1 94 ? 1.744 13.686 8.649 1.00 61.75 94 SER A CA 1
ATOM 738 C C . SER A 1 94 ? 1.917 12.789 9.875 1.00 61.75 94 SER A C 1
ATOM 740 O O . SER A 1 94 ? 0.926 12.322 10.428 1.00 61.75 94 SER A O 1
ATOM 742 N N . GLY A 1 95 ? 3.154 12.415 10.233 1.00 65.12 95 GLY A N 1
ATOM 743 C CA . GLY A 1 95 ? 3.379 11.339 11.220 1.00 65.12 95 GLY A CA 1
ATOM 744 C C . GLY A 1 95 ? 2.626 11.575 12.538 1.00 65.12 95 GLY A C 1
ATOM 745 O O . GLY A 1 95 ? 2.225 10.638 13.224 1.00 65.12 95 GLY A O 1
ATOM 746 N N . SER A 1 96 ? 2.341 12.848 12.817 1.00 75.88 96 SER A N 1
ATOM 747 C CA . SER A 1 96 ? 1.471 13.325 13.885 1.00 75.88 96 SER A CA 1
ATOM 748 C C . SER A 1 96 ? 0.010 12.845 13.781 1.00 75.88 96 SER A C 1
ATOM 750 O O . SER A 1 96 ? -0.535 12.397 14.784 1.00 75.88 96 SER A O 1
ATOM 752 N N . PHE A 1 97 ? -0.631 12.865 12.605 1.00 83.12 97 PHE A N 1
ATOM 753 C CA . PHE A 1 97 ? -2.038 12.470 12.442 1.00 83.12 97 PHE A CA 1
ATOM 754 C C . PHE A 1 97 ? -2.273 10.993 12.762 1.00 83.12 97 PHE A C 1
ATOM 756 O O . PHE A 1 97 ? -3.162 10.675 13.545 1.00 83.12 97 PHE A O 1
ATOM 763 N N . LEU A 1 98 ? -1.470 10.079 12.200 1.00 82.81 98 LEU A N 1
ATOM 764 C CA . LEU A 1 98 ? -1.646 8.641 12.445 1.00 82.81 98 LEU A CA 1
ATOM 765 C C . LEU A 1 98 ? -1.402 8.277 13.910 1.00 82.81 98 LEU A C 1
ATOM 767 O O . LEU A 1 98 ? -2.134 7.460 14.465 1.00 82.81 98 LEU A O 1
ATOM 771 N N . HIS A 1 99 ? -0.402 8.902 14.532 1.00 85.75 99 HIS A N 1
ATOM 772 C CA . HIS A 1 99 ? -0.132 8.720 15.952 1.00 85.75 99 HIS A CA 1
ATOM 773 C C . HIS A 1 99 ? -1.301 9.221 16.810 1.00 85.75 99 HIS A C 1
ATOM 775 O O . HIS A 1 99 ? -1.769 8.511 17.698 1.00 85.75 99 HIS A O 1
ATOM 781 N N . GLN A 1 100 ? -1.822 10.417 16.518 1.00 85.94 100 GLN A N 1
ATOM 782 C CA . GLN A 1 100 ? -2.981 10.965 17.224 1.00 85.94 100 GLN A CA 1
ATOM 783 C C . GLN A 1 100 ? -4.239 10.113 17.011 1.00 85.94 100 GLN A C 1
ATOM 785 O O . GLN A 1 100 ? -4.965 9.852 17.966 1.00 85.94 100 GLN A O 1
ATOM 790 N N . LEU A 1 101 ? -4.464 9.610 15.794 1.00 87.75 101 LEU A N 1
ATOM 791 C CA . LEU A 1 101 ? -5.567 8.704 15.476 1.00 87.75 101 LEU A CA 1
ATOM 792 C C . LEU A 1 101 ? -5.506 7.419 16.308 1.00 87.75 101 LEU A C 1
ATOM 794 O O . LEU A 1 101 ? -6.511 6.987 16.879 1.00 87.75 101 LEU A O 1
ATOM 798 N N . ASP A 1 102 ? -4.321 6.828 16.416 1.00 88.75 102 ASP A N 1
ATOM 799 C CA . ASP A 1 102 ? -4.113 5.617 17.202 1.00 88.75 102 ASP A CA 1
ATOM 800 C C . ASP A 1 102 ? -4.295 5.858 18.710 1.00 88.75 102 ASP A C 1
ATOM 802 O O . ASP A 1 102 ? -4.937 5.065 19.409 1.00 88.75 102 ASP A O 1
ATOM 806 N N . GLN A 1 103 ? -3.801 6.994 19.205 1.00 89.50 103 GLN A N 1
ATOM 807 C CA . GLN A 1 103 ? -3.940 7.398 20.601 1.00 89.50 103 GLN A CA 1
ATOM 808 C C . GLN A 1 103 ? -5.406 7.646 20.978 1.00 89.50 103 GLN A C 1
ATOM 810 O O . GLN A 1 103 ? -5.882 7.098 21.974 1.00 89.50 103 GLN A O 1
ATOM 815 N N . VAL A 1 104 ? -6.138 8.424 20.177 1.00 89.75 104 VAL A N 1
ATOM 816 C CA . VAL A 1 104 ? -7.548 8.752 20.434 1.00 89.75 104 VAL A CA 1
ATOM 817 C C . VAL A 1 104 ? -8.415 7.496 20.375 1.00 89.75 104 VAL A C 1
ATOM 819 O O . VAL A 1 104 ? -9.188 7.243 21.297 1.00 89.75 104 VAL A O 1
ATOM 822 N N . THR A 1 105 ? -8.255 6.653 19.349 1.00 90.38 105 THR A N 1
ATOM 823 C CA . THR A 1 105 ? -9.029 5.401 19.255 1.00 90.38 105 THR A CA 1
ATOM 824 C C . THR A 1 105 ? -8.735 4.460 20.426 1.00 90.38 105 THR A C 1
ATOM 826 O O . THR A 1 105 ? -9.661 3.869 20.977 1.00 90.38 105 THR A O 1
ATOM 829 N N . SER A 1 106 ? -7.479 4.366 20.880 1.00 90.50 106 SER A N 1
ATOM 830 C CA . SER A 1 106 ? -7.117 3.592 22.078 1.00 90.50 106 SER A CA 1
ATOM 831 C C . SER A 1 106 ? -7.800 4.109 23.344 1.00 90.50 106 SER A C 1
ATOM 833 O O . SER A 1 106 ? -8.321 3.312 24.121 1.00 90.50 106 SER A O 1
ATOM 835 N N . GLN A 1 107 ? -7.815 5.429 23.552 1.00 89.81 107 GLN A N 1
ATOM 836 C CA . GLN A 1 107 ? -8.461 6.046 24.714 1.00 89.81 107 GLN A CA 1
ATOM 837 C C . GLN A 1 107 ? -9.967 5.775 24.731 1.00 89.81 107 GLN A C 1
ATOM 839 O O . GLN A 1 107 ? -10.510 5.410 25.774 1.00 89.81 107 GLN A O 1
ATOM 844 N N . VAL A 1 108 ? -10.625 5.879 23.573 1.00 88.56 108 VAL A N 1
ATOM 845 C CA . VAL A 1 108 ? -12.055 5.576 23.435 1.00 88.56 108 VAL A CA 1
ATOM 846 C C . VAL A 1 108 ? -12.340 4.100 23.735 1.00 88.56 108 VAL A C 1
ATOM 848 O O . VAL A 1 108 ? -13.283 3.816 24.468 1.00 88.56 108 VAL A O 1
ATOM 851 N N . LEU A 1 109 ? -11.515 3.160 23.247 1.00 89.81 109 LEU A N 1
ATOM 852 C CA . LEU A 1 109 ? -11.663 1.726 23.553 1.00 89.81 109 LEU A CA 1
ATOM 853 C C . LEU A 1 109 ? -11.548 1.444 25.054 1.00 89.81 109 LEU A C 1
ATOM 855 O O . LEU A 1 109 ? -12.376 0.725 25.610 1.00 89.81 109 LEU A O 1
ATOM 859 N N . THR A 1 110 ? -10.527 1.998 25.709 1.00 89.50 110 THR A N 1
ATOM 860 C CA . THR A 1 110 ? -10.313 1.802 27.148 1.00 89.50 110 THR A CA 1
ATOM 861 C C . THR A 1 110 ? -11.474 2.376 27.954 1.00 89.50 110 THR A C 1
ATOM 863 O O . THR A 1 110 ? -12.009 1.687 28.822 1.00 89.50 110 THR A O 1
ATOM 866 N N . GLY A 1 111 ? -11.916 3.594 27.619 1.00 87.56 111 GLY A N 1
ATOM 867 C CA . GLY A 1 111 ? -13.073 4.220 28.257 1.00 87.56 111 GLY A CA 1
ATOM 868 C C . GLY A 1 111 ? -14.362 3.426 28.044 1.00 87.56 111 GLY A C 1
ATOM 869 O O . GLY A 1 111 ? -15.152 3.282 28.971 1.00 87.56 111 GLY A O 1
ATOM 870 N N . LEU A 1 112 ? -14.550 2.840 26.858 1.00 86.81 112 LEU A N 1
ATOM 871 C CA . LEU A 1 112 ? -15.706 1.997 26.560 1.00 86.81 112 LEU A CA 1
ATOM 872 C C . LEU A 1 112 ? -15.702 0.711 27.389 1.00 86.81 112 LEU A C 1
ATOM 874 O O . LEU A 1 112 ? -16.726 0.354 27.958 1.00 86.81 112 LEU A O 1
ATOM 878 N N . MET A 1 113 ? -14.555 0.042 27.501 1.00 87.94 113 MET A N 1
ATOM 879 C CA . MET A 1 113 ? -14.417 -1.174 28.308 1.00 87.94 113 MET A CA 1
ATOM 880 C C . MET A 1 113 ? -14.634 -0.921 29.798 1.00 87.94 113 MET A C 1
ATOM 882 O O . MET A 1 113 ? -15.183 -1.770 30.497 1.00 87.94 113 MET A O 1
ATOM 886 N N . GLU A 1 114 ? -14.190 0.230 30.298 1.00 87.75 114 GLU A N 1
ATOM 887 C CA . GLU A 1 114 ? -14.421 0.631 31.682 1.00 87.75 114 GLU A CA 1
ATOM 888 C C . GLU A 1 114 ? -15.891 0.973 31.929 1.00 87.75 114 GLU A C 1
ATOM 890 O O . GLU A 1 114 ? -16.483 0.470 32.884 1.00 87.75 114 GLU A O 1
ATOM 895 N N . ALA A 1 115 ? -16.506 1.740 31.027 1.00 85.94 115 ALA A N 1
ATOM 896 C CA . ALA A 1 115 ? -17.920 2.081 31.097 1.00 85.94 115 ALA A CA 1
ATOM 897 C C . ALA A 1 115 ? -18.812 0.830 30.996 1.00 85.94 115 ALA A C 1
ATOM 899 O O . ALA A 1 115 ? -19.761 0.691 31.764 1.00 85.94 115 ALA A O 1
ATOM 900 N N . GLN A 1 116 ? -18.455 -0.127 30.133 1.00 85.56 116 GLN A N 1
ATOM 901 C CA . GLN A 1 116 ? -19.174 -1.388 29.944 1.00 85.56 116 GLN A CA 1
ATOM 902 C C . GLN A 1 116 ? -19.257 -2.239 31.220 1.00 85.56 116 GLN A C 1
ATOM 904 O O . GLN A 1 116 ? -20.234 -2.962 31.392 1.00 85.56 116 GLN A O 1
ATOM 909 N N . LYS A 1 117 ? -18.278 -2.162 32.133 1.00 85.12 117 LYS A N 1
ATOM 910 C CA . LYS A 1 117 ? -18.304 -2.943 33.386 1.00 85.12 117 LYS A CA 1
ATOM 911 C C . LYS A 1 117 ? -19.512 -2.621 34.265 1.00 85.12 117 LYS A C 1
ATOM 913 O O . LYS A 1 117 ? -19.970 -3.495 34.991 1.00 85.12 117 LYS A O 1
ATOM 918 N N . ASN A 1 118 ? -19.998 -1.383 34.195 1.00 83.50 118 ASN A N 1
ATOM 919 C CA . ASN A 1 118 ? -21.120 -0.891 34.992 1.00 83.50 118 ASN A CA 1
ATOM 920 C C . ASN A 1 118 ? -22.356 -0.569 34.134 1.00 83.50 118 ASN A C 1
ATOM 922 O O . ASN A 1 118 ? -23.334 -0.051 34.664 1.00 83.50 118 ASN A O 1
ATOM 926 N N . ALA A 1 119 ? -22.304 -0.831 32.824 1.00 81.06 119 ALA A N 1
ATOM 927 C CA . ALA A 1 119 ? -23.350 -0.456 31.882 1.00 81.06 119 ALA A CA 1
ATOM 928 C C . ALA A 1 119 ? -24.470 -1.493 31.823 1.00 81.06 119 ALA A C 1
ATOM 930 O O . ALA A 1 119 ? -24.222 -2.701 31.767 1.00 81.06 119 ALA A O 1
ATOM 931 N N . ILE A 1 120 ? -25.705 -1.008 31.739 1.00 80.44 120 ILE A N 1
ATOM 932 C CA . ILE A 1 120 ? -26.890 -1.823 31.488 1.00 80.44 120 ILE A CA 1
ATOM 933 C C . ILE A 1 120 ? -27.319 -1.611 30.028 1.00 80.44 120 ILE A C 1
ATOM 935 O O . ILE A 1 120 ? -27.246 -0.487 29.526 1.00 80.44 120 ILE A O 1
ATOM 939 N N . PRO A 1 121 ? -27.767 -2.659 29.306 1.00 79.88 121 PRO A N 1
ATOM 940 C CA . PRO A 1 121 ? -28.355 -2.497 27.978 1.00 79.88 121 PRO A CA 1
ATOM 941 C C . PRO A 1 121 ? -29.447 -1.414 27.970 1.00 79.88 121 PRO A C 1
ATOM 943 O O . PRO A 1 121 ? -30.437 -1.517 28.690 1.00 79.88 121 PRO A O 1
ATOM 946 N N . GLY A 1 122 ? -29.254 -0.373 27.160 1.00 75.19 122 GLY A N 1
ATOM 947 C CA . GLY A 1 122 ? -30.083 0.834 27.103 1.00 75.19 122 GLY A CA 1
ATOM 948 C C . GLY A 1 122 ? -29.374 2.109 27.576 1.00 75.19 122 GLY A C 1
ATOM 949 O O . GLY A 1 122 ? -29.819 3.202 27.220 1.00 75.19 122 GLY A O 1
ATOM 950 N N . ASP A 1 123 ? -28.262 1.989 28.306 1.00 81.50 123 ASP A N 1
ATOM 951 C CA . ASP A 1 123 ? -27.514 3.135 28.824 1.00 81.50 123 ASP A CA 1
ATOM 952 C C . ASP A 1 123 ? -26.786 3.924 27.728 1.00 81.50 123 ASP A C 1
ATOM 954 O O . ASP A 1 123 ? -26.385 3.407 26.680 1.00 81.50 123 ASP A O 1
ATOM 958 N N . LEU A 1 124 ? -26.588 5.214 28.001 1.00 82.00 124 LEU A N 1
ATOM 959 C CA . LEU A 1 124 ? -25.821 6.132 27.165 1.00 82.00 124 LEU A CA 1
ATOM 960 C C . LEU A 1 124 ? -24.418 6.311 27.752 1.00 82.00 124 LEU A C 1
ATOM 962 O O . LEU A 1 124 ? -24.236 7.006 28.753 1.00 82.00 124 LEU A O 1
ATOM 966 N N . LEU A 1 125 ? -23.416 5.706 27.115 1.00 80.62 125 LEU A N 1
ATOM 967 C CA . LEU A 1 125 ? -22.026 5.769 27.562 1.00 80.62 125 LEU A CA 1
ATOM 968 C C . LEU A 1 125 ? -21.351 7.038 27.041 1.00 80.62 125 LEU A C 1
ATOM 970 O O . LEU A 1 125 ? -21.318 7.298 25.835 1.00 80.62 125 LEU A O 1
ATOM 974 N N . LYS A 1 126 ? -20.792 7.820 27.970 1.00 78.38 126 LYS A N 1
ATOM 975 C CA . LYS A 1 126 ? -19.923 8.963 27.672 1.00 78.38 126 LYS A CA 1
ATOM 976 C C . LYS A 1 126 ? -18.487 8.471 27.557 1.00 78.38 126 LYS A C 1
ATOM 978 O O . LYS A 1 126 ? -17.953 7.926 28.521 1.00 78.38 126 LYS A O 1
ATOM 983 N N . LEU A 1 127 ? -17.874 8.665 26.394 1.00 81.56 127 LEU A N 1
ATOM 984 C CA . LEU A 1 127 ? -16.504 8.238 26.125 1.00 81.56 127 LEU A CA 1
ATOM 985 C C . LEU A 1 127 ? -15.547 9.440 26.199 1.00 81.56 127 LEU A C 1
ATOM 987 O O . LEU A 1 127 ? -15.948 10.581 25.957 1.00 81.56 127 LEU A O 1
ATOM 991 N N . PRO A 1 128 ? -14.277 9.221 26.575 1.00 73.56 128 PRO A N 1
ATOM 992 C CA . PRO A 1 128 ? -13.307 10.303 26.676 1.00 73.56 128 PRO A CA 1
ATOM 993 C C . PRO A 1 128 ? -13.081 10.953 25.306 1.00 73.56 128 PRO A C 1
ATOM 995 O O . PRO A 1 128 ? -12.799 10.275 24.319 1.00 73.56 128 PRO A O 1
ATOM 998 N N . GLY A 1 129 ? -13.197 12.282 25.257 1.00 70.44 129 GLY A N 1
ATOM 999 C CA . GLY A 1 129 ? -12.987 13.065 24.038 1.00 70.44 129 GLY A CA 1
ATOM 1000 C C . GLY A 1 129 ? -14.182 13.113 23.082 1.00 70.44 129 GLY A C 1
ATOM 1001 O O . GLY A 1 129 ? -14.037 13.686 22.006 1.00 70.44 129 GLY A O 1
ATOM 1002 N N . THR A 1 130 ? -15.348 12.563 23.450 1.00 76.44 130 THR A N 1
ATOM 1003 C CA . THR A 1 130 ? -16.559 12.623 22.619 1.00 76.44 130 THR A CA 1
ATOM 1004 C C . THR A 1 130 ? -17.582 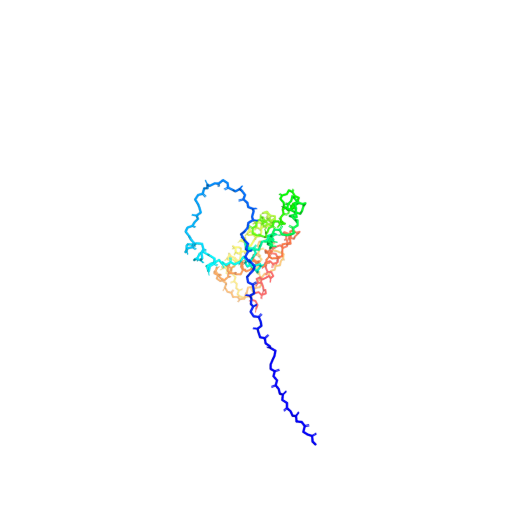13.615 23.161 1.00 76.44 130 THR A C 1
ATOM 1006 O O . THR A 1 130 ? -17.787 13.743 24.367 1.00 76.44 130 THR A O 1
ATOM 1009 N N . THR A 1 131 ? -18.245 14.334 22.258 1.00 75.44 131 THR A N 1
ATOM 1010 C CA . THR A 1 131 ? -19.421 15.163 22.574 1.00 75.44 131 THR A CA 1
ATOM 1011 C C . THR A 1 131 ? -20.715 14.357 22.490 1.00 75.44 131 THR A C 1
ATOM 1013 O O . THR A 1 131 ? -21.728 14.740 23.072 1.00 75.44 131 THR A O 1
ATOM 1016 N N . GLU A 1 132 ? -20.680 13.235 21.770 1.00 75.81 132 GLU A N 1
ATOM 1017 C CA . GLU A 1 132 ? -21.808 12.327 21.587 1.00 75.81 132 GLU A CA 1
ATOM 1018 C C . GLU A 1 132 ? -21.760 11.131 22.547 1.00 75.81 132 GLU A C 1
ATOM 1020 O O . GLU A 1 132 ? -20.727 10.829 23.154 1.00 75.81 132 GLU A O 1
ATOM 1025 N N . HIS A 1 133 ? -22.908 10.462 22.684 1.00 80.06 133 HIS A N 1
ATOM 1026 C CA . HIS A 1 133 ? -23.103 9.322 23.576 1.00 80.06 133 HIS A CA 1
ATOM 1027 C C . HIS A 1 133 ? -23.301 8.050 22.758 1.00 80.06 133 HIS A C 1
ATOM 1029 O O . HIS A 1 133 ? -24.088 8.036 21.810 1.00 80.06 133 HIS A O 1
ATOM 1035 N N . LEU A 1 134 ? -22.640 6.965 23.156 1.00 81.19 134 LEU A N 1
ATOM 1036 C CA . LEU A 1 134 ? -22.856 5.655 22.551 1.00 81.19 134 LEU A CA 1
ATOM 1037 C C . LEU A 1 134 ? -23.999 4.944 23.282 1.00 81.19 134 LEU A C 1
ATOM 1039 O O . LEU A 1 134 ? -23.928 4.750 24.495 1.00 81.19 134 LEU A O 1
ATOM 1043 N N . ARG A 1 135 ? -25.046 4.535 22.557 1.00 83.06 135 ARG A N 1
ATOM 1044 C CA . ARG A 1 135 ? -26.101 3.684 23.120 1.00 83.06 135 ARG A CA 1
ATOM 1045 C C . ARG A 1 135 ? -25.567 2.265 23.273 1.00 83.06 135 ARG A C 1
ATOM 1047 O O . ARG A 1 135 ? -25.270 1.608 22.280 1.00 83.06 135 ARG A O 1
ATOM 1054 N N . PHE A 1 136 ? -25.469 1.797 24.507 1.00 81.56 136 PHE A N 1
ATOM 1055 C CA . PHE A 1 136 ? -25.025 0.447 24.807 1.00 81.56 136 PHE A CA 1
ATOM 1056 C C . PHE A 1 136 ? -26.182 -0.537 24.617 1.00 81.56 136 PHE A C 1
ATOM 1058 O O . PHE A 1 136 ? -27.179 -0.472 25.328 1.00 81.56 136 PHE A O 1
ATOM 1065 N N . THR A 1 137 ? -26.080 -1.432 23.636 1.00 81.56 137 THR A N 1
ATOM 1066 C CA . THR A 1 137 ? -27.113 -2.439 23.328 1.00 81.56 137 THR A CA 1
ATOM 1067 C C . THR A 1 137 ? -26.721 -3.830 23.814 1.00 81.56 137 THR A C 1
ATOM 1069 O O . THR A 1 137 ? -27.559 -4.553 24.348 1.00 81.56 137 THR A O 1
ATOM 1072 N N . GLN A 1 138 ? -25.447 -4.194 23.673 1.00 81.44 138 GLN A N 1
ATOM 1073 C CA . GLN A 1 138 ? -24.906 -5.499 24.040 1.00 81.44 138 GLN A CA 1
ATOM 1074 C C . GLN A 1 138 ? -23.472 -5.349 24.577 1.00 81.44 138 GLN A C 1
ATOM 1076 O O . GLN A 1 138 ? -22.744 -4.469 24.111 1.00 81.44 138 GLN A O 1
ATOM 1081 N N . PRO A 1 139 ? -23.025 -6.205 25.522 1.00 80.75 139 PRO A N 1
ATOM 1082 C CA . PRO A 1 139 ? -21.616 -6.287 25.896 1.00 80.75 139 PRO A CA 1
ATOM 1083 C C . PRO A 1 139 ? -20.725 -6.605 24.694 1.00 80.75 139 PRO A C 1
ATOM 1085 O O . PRO A 1 139 ? -20.926 -7.605 24.007 1.00 80.75 139 PRO A O 1
ATOM 1088 N N . LEU A 1 140 ? -19.711 -5.766 24.494 1.00 84.44 140 LEU A N 1
ATOM 1089 C CA . LEU A 1 140 ? -18.717 -5.893 23.436 1.00 84.44 140 LEU A CA 1
ATOM 1090 C C . LEU A 1 140 ? -17.474 -6.615 23.934 1.00 84.44 140 LEU A C 1
ATOM 1092 O O . LEU A 1 140 ? -17.054 -6.458 25.084 1.00 84.44 140 LEU A O 1
ATOM 1096 N N . THR A 1 141 ? -16.858 -7.402 23.059 1.00 87.94 141 THR A N 1
ATOM 1097 C CA . THR A 1 141 ? -15.580 -8.048 23.358 1.00 87.94 141 THR A CA 1
ATOM 1098 C C . THR A 1 141 ? -14.399 -7.196 22.896 1.00 87.94 141 THR A C 1
ATOM 1100 O O . THR A 1 141 ? -14.459 -6.469 21.901 1.00 87.94 141 THR A O 1
ATOM 1103 N N . MET A 1 142 ? -13.252 -7.349 23.566 1.00 87.06 142 MET A N 1
ATOM 1104 C CA . MET A 1 142 ? -12.003 -6.696 23.147 1.00 87.06 142 MET A CA 1
ATOM 1105 C C . MET A 1 142 ? -11.588 -7.061 21.719 1.00 87.06 142 MET A C 1
ATOM 1107 O O . MET A 1 142 ? -10.970 -6.250 21.027 1.00 87.06 142 MET A O 1
ATOM 1111 N N . ALA A 1 143 ? -11.918 -8.274 21.270 1.00 88.12 143 ALA A N 1
ATOM 1112 C CA . ALA A 1 143 ? -11.609 -8.741 19.925 1.00 88.12 143 ALA A CA 1
ATOM 1113 C C . ALA A 1 143 ? -12.407 -7.970 18.860 1.00 88.12 143 ALA A C 1
ATOM 1115 O O . ALA A 1 143 ? -11.826 -7.523 17.868 1.00 88.12 143 ALA A O 1
ATOM 1116 N N . GLU A 1 144 ? -13.705 -7.756 19.087 1.00 89.12 144 GLU A N 1
ATOM 1117 C CA . GLU A 1 144 ? -14.579 -6.985 18.192 1.00 89.12 144 GLU A CA 1
ATOM 1118 C C . GLU A 1 144 ? -14.149 -5.522 18.120 1.00 89.12 144 GLU A C 1
ATOM 1120 O O . GLU A 1 144 ? -13.927 -5.001 17.027 1.00 89.12 144 GLU A O 1
ATOM 1125 N N . LEU A 1 145 ? -13.914 -4.885 19.271 1.00 87.88 145 LEU A N 1
ATOM 1126 C CA . LEU A 1 145 ? -13.441 -3.500 19.324 1.00 87.88 145 LEU A CA 1
ATOM 1127 C C . LEU A 1 145 ? -12.084 -3.329 18.634 1.00 87.88 145 LEU A C 1
ATOM 1129 O O . LEU A 1 145 ? -11.869 -2.367 17.894 1.00 87.88 145 LEU A O 1
ATOM 1133 N N . SER A 1 146 ? -11.173 -4.288 18.817 1.00 89.19 146 SER A N 1
ATOM 1134 C CA . SER A 1 146 ? -9.874 -4.282 18.136 1.00 89.19 146 SER A CA 1
ATOM 1135 C C . SER A 1 146 ? -10.021 -4.420 16.621 1.00 89.19 146 SER A C 1
ATOM 1137 O O . SER A 1 146 ? -9.285 -3.776 15.870 1.00 89.19 146 SER A O 1
ATOM 1139 N N . ARG A 1 147 ? -10.969 -5.239 16.150 1.00 91.56 147 ARG A N 1
ATOM 1140 C CA . ARG A 1 147 ? -11.272 -5.387 14.722 1.00 91.56 147 ARG A CA 1
ATOM 1141 C C . ARG A 1 147 ? -11.852 -4.094 14.144 1.00 91.56 147 ARG A C 1
ATOM 1143 O O . ARG A 1 147 ? -11.329 -3.621 13.135 1.00 91.56 147 ARG A O 1
ATOM 1150 N N . LEU A 1 148 ? -12.856 -3.505 14.795 1.00 90.69 148 LEU A N 1
ATOM 1151 C CA . LEU A 1 148 ? -13.484 -2.246 14.375 1.00 90.69 148 LEU A CA 1
ATOM 1152 C C . LEU A 1 148 ? -12.469 -1.097 14.337 1.00 90.69 148 LEU A C 1
ATOM 1154 O O . LEU A 1 148 ? -12.406 -0.355 13.359 1.00 90.69 148 LEU A O 1
ATOM 1158 N N . ARG A 1 149 ? -11.585 -1.006 15.339 1.00 91.06 149 ARG A N 1
ATOM 1159 C CA . ARG A 1 149 ? -10.476 -0.040 15.347 1.00 91.06 149 ARG A CA 1
ATOM 1160 C C . ARG A 1 149 ? -9.566 -0.198 14.129 1.00 91.06 149 ARG A C 1
ATOM 1162 O O . ARG A 1 149 ? -9.254 0.791 13.472 1.00 91.06 149 ARG A O 1
ATOM 1169 N N . ARG A 1 150 ? -9.136 -1.422 13.801 1.00 90.75 150 ARG A N 1
ATOM 1170 C CA . ARG A 1 150 ? -8.280 -1.661 12.620 1.00 90.75 150 ARG A CA 1
ATOM 1171 C C . ARG A 1 150 ? -8.985 -1.264 11.323 1.00 90.75 150 ARG A C 1
ATOM 1173 O O . ARG A 1 150 ? -8.350 -0.655 10.465 1.00 90.75 150 ARG A O 1
ATOM 1180 N N . GLN A 1 151 ? -10.276 -1.575 11.195 1.00 90.75 151 GLN A N 1
ATOM 1181 C CA . GLN A 1 151 ? -11.082 -1.195 10.030 1.00 90.75 151 GLN A CA 1
ATOM 1182 C C . GLN A 1 151 ? -11.174 0.328 9.891 1.00 90.75 151 GLN A C 1
ATOM 1184 O O . GLN A 1 151 ? -10.883 0.861 8.822 1.00 90.75 151 GLN A O 1
ATOM 1189 N N . PHE A 1 152 ? -11.466 1.031 10.984 1.00 89.44 152 PHE A N 1
ATOM 1190 C CA . PHE A 1 152 ? -11.528 2.489 11.007 1.00 89.44 152 PHE A CA 1
ATOM 1191 C C . PHE A 1 152 ? -10.187 3.153 10.667 1.00 89.44 152 PHE A C 1
ATOM 1193 O O . PHE A 1 152 ? -10.138 4.075 9.852 1.00 89.44 152 PHE A O 1
ATOM 1200 N N . ILE A 1 153 ? -9.079 2.663 11.234 1.00 88.62 153 ILE A N 1
ATOM 1201 C CA . ILE A 1 153 ? -7.735 3.174 10.927 1.00 88.62 153 ILE A CA 1
ATOM 1202 C C . ILE A 1 153 ? -7.404 2.942 9.449 1.00 88.62 153 ILE A C 1
ATOM 1204 O O . ILE A 1 153 ? -6.875 3.837 8.796 1.00 88.62 153 ILE A O 1
ATOM 1208 N N . SER A 1 154 ? -7.726 1.766 8.902 1.00 87.81 154 SER A N 1
ATOM 1209 C CA . SER A 1 154 ? -7.504 1.469 7.482 1.00 87.81 154 SER A CA 1
ATOM 1210 C C . SER A 1 154 ? -8.324 2.380 6.570 1.00 87.81 154 SER A C 1
ATOM 1212 O O . SER A 1 154 ? -7.806 2.847 5.563 1.00 87.81 154 SER A O 1
ATOM 1214 N N . TYR A 1 155 ? -9.577 2.659 6.929 1.00 85.19 155 TYR A N 1
ATOM 1215 C CA . TYR A 1 155 ? -10.445 3.564 6.181 1.00 85.19 155 TYR A CA 1
ATOM 1216 C C . TYR A 1 155 ? -9.929 5.009 6.222 1.00 85.19 155 TYR A C 1
ATOM 1218 O O . TYR A 1 155 ? -9.773 5.655 5.189 1.00 85.19 155 TYR A O 1
ATOM 1226 N N . THR A 1 156 ? -9.558 5.492 7.408 1.00 83.50 156 THR A N 1
ATOM 1227 C CA . THR A 1 156 ? -9.064 6.865 7.604 1.00 83.50 156 THR A CA 1
ATOM 1228 C C . THR A 1 156 ? -7.702 7.085 6.938 1.00 83.50 156 THR A C 1
ATOM 1230 O O . THR A 1 156 ? -7.408 8.175 6.461 1.00 83.50 156 THR A O 1
ATOM 1233 N N . LYS A 1 157 ? -6.874 6.037 6.824 1.00 78.75 157 LYS A N 1
ATOM 1234 C CA . LYS A 1 157 ? -5.627 6.077 6.041 1.00 78.75 157 LYS A CA 1
ATOM 1235 C C . LYS A 1 157 ? -5.861 6.358 4.553 1.00 78.75 157 LYS A C 1
ATOM 1237 O O . LYS A 1 157 ? -5.006 6.980 3.933 1.00 78.75 157 LYS A O 1
ATOM 1242 N N . MET A 1 158 ? -6.990 5.919 3.993 1.00 76.88 158 MET A N 1
ATOM 1243 C CA . MET A 1 158 ? -7.348 6.171 2.590 1.00 76.88 158 MET A CA 1
ATOM 1244 C C . MET A 1 158 ? -7.912 7.584 2.379 1.00 76.88 158 MET A C 1
ATOM 1246 O O . MET A 1 158 ? -7.875 8.095 1.262 1.00 76.88 158 MET A O 1
ATOM 1250 N N . HIS A 1 159 ? -8.378 8.235 3.451 1.00 72.25 159 HIS A N 1
ATOM 1251 C CA . HIS A 1 159 ? -8.945 9.585 3.439 1.00 72.25 159 HIS A CA 1
ATOM 1252 C C . HIS A 1 159 ? -8.371 10.441 4.587 1.00 72.25 159 HIS A C 1
ATOM 1254 O O . HIS A 1 159 ? -9.049 10.659 5.596 1.00 72.25 159 HIS A O 1
ATOM 1260 N N . PRO A 1 160 ? -7.113 10.913 4.476 1.00 68.12 160 PRO A 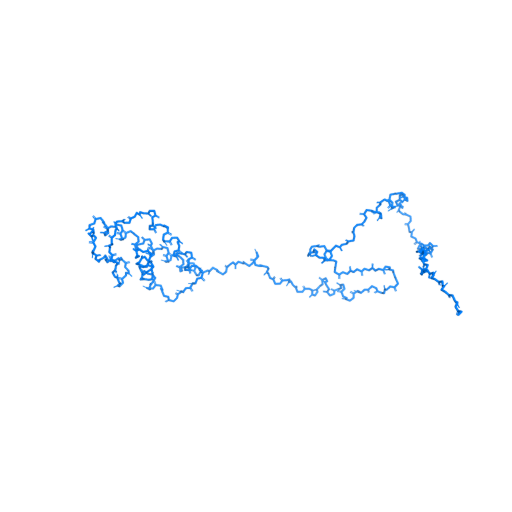N 1
ATOM 1261 C CA . PRO A 1 160 ? -6.460 11.663 5.543 1.00 68.12 160 PRO A CA 1
ATOM 1262 C C . PRO A 1 160 ? -7.073 13.063 5.687 1.00 68.12 160 PRO A C 1
ATOM 1264 O O . PRO A 1 160 ? -6.744 13.982 4.940 1.00 68.12 160 PRO A O 1
ATOM 1267 N N . ASN A 1 161 ? -7.940 13.244 6.681 1.00 67.75 161 ASN A N 1
ATOM 1268 C CA . ASN A 1 161 ? -8.529 14.541 7.014 1.00 67.75 161 ASN A CA 1
ATOM 1269 C C . ASN A 1 161 ? -7.759 15.188 8.176 1.00 67.75 161 ASN A C 1
ATOM 1271 O O . ASN A 1 161 ? -8.186 15.136 9.329 1.00 67.75 161 ASN A O 1
ATOM 1275 N N . ASN A 1 162 ? -6.612 15.800 7.867 1.00 66.06 162 ASN A N 1
ATOM 1276 C CA . ASN A 1 162 ? -5.698 16.387 8.862 1.00 66.06 162 ASN A CA 1
ATOM 1277 C C . ASN A 1 162 ? -6.294 17.566 9.659 1.00 66.06 162 ASN A C 1
ATOM 1279 O O . ASN A 1 162 ? -5.769 17.912 10.713 1.00 66.06 162 ASN A O 1
ATOM 1283 N N . GLU A 1 163 ? -7.369 18.187 9.170 1.00 65.75 163 GLU A N 1
ATOM 1284 C CA . GLU A 1 163 ? -7.971 19.384 9.776 1.00 65.75 163 GLU A CA 1
ATOM 1285 C C . GLU A 1 163 ? -8.899 19.069 10.965 1.00 65.75 163 GLU A C 1
ATOM 1287 O O . GLU A 1 163 ? -9.159 19.939 11.791 1.00 65.75 163 GLU A O 1
ATOM 1292 N N . ASN A 1 164 ? -9.353 17.818 11.115 1.00 68.50 164 ASN A N 1
ATOM 1293 C CA . ASN A 1 164 ? -10.426 17.447 12.051 1.00 68.50 164 ASN A CA 1
ATOM 1294 C C . ASN A 1 164 ? -9.952 16.548 13.206 1.00 68.50 164 ASN A C 1
ATOM 1296 O O . ASN A 1 164 ? -10.628 15.596 13.597 1.00 68.50 164 ASN A O 1
ATOM 1300 N N . LEU A 1 165 ? -8.789 16.859 13.784 1.00 72.50 165 LEU A N 1
ATOM 1301 C CA . LEU A 1 165 ? -8.208 16.116 14.914 1.00 72.50 165 LEU A CA 1
ATOM 1302 C C . LEU A 1 165 ? -9.136 16.068 16.139 1.00 72.50 165 LEU A C 1
ATOM 1304 O O . LEU A 1 165 ? -9.261 15.033 16.789 1.00 72.50 165 LEU A O 1
ATOM 1308 N N . SER A 1 166 ? -9.831 17.169 16.428 1.00 74.81 166 SER A N 1
ATOM 1309 C CA . SER A 1 166 ? -10.777 17.269 17.547 1.00 74.81 166 SER A CA 1
ATOM 1310 C C . SER A 1 166 ? -12.047 16.440 17.345 1.00 74.81 166 SER A C 1
ATOM 1312 O O . SER A 1 166 ? -12.673 16.026 18.316 1.00 74.81 166 SER A O 1
ATOM 1314 N N . GLN A 1 167 ? -12.429 16.166 16.096 1.00 82.06 167 GLN A N 1
ATOM 1315 C CA . GLN A 1 167 ? -13.639 15.408 15.760 1.00 82.06 167 GLN A CA 1
ATOM 1316 C C . GLN A 1 167 ? -13.373 13.908 15.636 1.00 82.06 167 GLN A C 1
ATOM 1318 O O . GLN A 1 167 ? -14.301 13.124 15.471 1.00 82.06 167 GLN A O 1
ATOM 1323 N N . LEU A 1 168 ? -12.115 13.487 15.722 1.00 86.06 168 LEU A N 1
ATOM 1324 C CA . LEU A 1 168 ? -11.702 12.126 15.427 1.00 86.06 168 LEU A CA 1
ATOM 1325 C C . LEU A 1 168 ? -12.291 11.098 16.407 1.00 86.06 168 LEU A C 1
ATOM 1327 O O . LEU A 1 168 ? -12.696 10.009 16.000 1.00 86.06 168 LEU A O 1
ATOM 1331 N N . ALA A 1 169 ? -12.416 11.476 17.681 1.00 85.44 169 ALA A N 1
ATOM 1332 C CA . ALA A 1 169 ? -13.104 10.677 18.691 1.00 85.44 169 ALA A CA 1
ATOM 1333 C C . ALA A 1 169 ? -14.603 10.529 18.372 1.00 85.44 169 ALA A C 1
ATOM 1335 O O . ALA A 1 169 ? -15.143 9.429 18.458 1.00 85.44 169 ALA A O 1
ATOM 1336 N N . ASN A 1 170 ? -15.259 11.614 17.942 1.00 87.31 170 ASN A N 1
ATOM 1337 C CA . ASN A 1 170 ? -16.669 11.600 17.541 1.00 87.31 170 ASN A CA 1
ATOM 1338 C C . ASN A 1 170 ? -16.894 10.772 16.271 1.00 87.31 170 ASN A C 1
ATOM 1340 O O . ASN A 1 170 ? -17.815 9.966 16.226 1.00 87.31 170 ASN A O 1
ATOM 1344 N N . MET A 1 171 ? -16.026 10.906 15.267 1.00 86.94 171 MET A N 1
ATOM 1345 C CA . MET A 1 171 ? -16.093 10.121 14.034 1.00 86.94 171 MET A CA 1
ATOM 1346 C C . MET A 1 171 ? -15.929 8.625 14.323 1.00 86.94 171 MET A C 1
ATOM 1348 O O . MET A 1 171 ? -16.645 7.797 13.764 1.00 86.94 171 MET A O 1
ATOM 1352 N N . PHE A 1 172 ? -15.015 8.272 15.232 1.00 88.44 172 PHE A N 1
ATOM 1353 C CA . PHE A 1 172 ? -14.858 6.890 15.666 1.00 88.44 172 PHE A CA 1
ATOM 1354 C C . PHE A 1 172 ? -16.074 6.392 16.459 1.00 88.44 172 PHE A C 1
ATOM 1356 O O . PHE A 1 172 ? -16.527 5.277 16.221 1.00 88.44 172 PHE A O 1
ATOM 1363 N N . LEU A 1 173 ? -16.656 7.213 17.341 1.00 87.44 173 LEU A N 1
ATOM 1364 C CA . LEU A 1 173 ? -17.891 6.868 18.054 1.00 87.44 173 LEU A CA 1
ATOM 1365 C C . LEU A 1 173 ? -19.055 6.652 17.081 1.00 87.44 173 LEU A C 1
ATOM 1367 O O . LEU A 1 173 ? -19.775 5.669 17.219 1.00 87.44 173 LEU A O 1
ATOM 1371 N N . GLN A 1 174 ? -19.209 7.505 16.069 1.00 87.75 174 GLN A N 1
ATOM 1372 C CA . GLN A 1 174 ? -20.228 7.346 15.031 1.00 87.75 174 GLN A CA 1
ATOM 1373 C C . GLN A 1 174 ? -20.008 6.074 14.201 1.00 87.75 174 GLN A C 1
ATOM 1375 O O . GLN A 1 174 ? -20.959 5.374 13.863 1.00 87.75 174 GLN A O 1
ATOM 1380 N N . TYR A 1 175 ? -18.753 5.731 13.907 1.00 89.06 175 TYR A N 1
ATOM 1381 C CA . TYR A 1 175 ? -18.425 4.464 13.258 1.00 89.06 175 TYR A CA 1
ATOM 1382 C C . TYR A 1 175 ? -18.782 3.260 14.143 1.00 89.06 175 TYR A C 1
ATOM 1384 O O . TYR A 1 175 ? -19.342 2.276 13.659 1.00 89.06 175 TYR A O 1
ATOM 1392 N N . LEU A 1 176 ? -18.506 3.339 15.448 1.00 87.12 176 LEU A N 1
ATOM 1393 C CA . LEU A 1 176 ? -18.937 2.322 16.404 1.00 87.12 176 LEU A CA 1
ATOM 1394 C C . LEU A 1 176 ? -20.465 2.230 16.443 1.00 87.12 176 LEU A C 1
ATOM 1396 O O . LEU A 1 176 ? -20.997 1.144 16.289 1.00 87.12 176 LEU A O 1
ATOM 1400 N N . SER A 1 177 ? -21.195 3.340 16.559 1.00 84.75 177 SER A N 1
ATOM 1401 C CA . SER A 1 177 ? -22.660 3.292 16.611 1.00 84.75 177 SER A CA 1
ATOM 1402 C C . SER A 1 177 ? -23.273 2.687 15.346 1.00 84.75 177 SER A C 1
ATOM 1404 O O . SER A 1 177 ? -24.188 1.883 15.457 1.00 84.75 177 SER A O 1
ATOM 1406 N N . GLN A 1 178 ? -22.736 2.990 14.161 1.00 87.12 178 GLN A N 1
ATOM 1407 C CA . GLN A 1 178 ? -23.192 2.403 12.896 1.00 87.12 178 GLN A CA 1
ATOM 1408 C C . GLN A 1 178 ? -22.811 0.931 12.719 1.00 87.12 178 GLN A C 1
ATOM 1410 O O . GLN A 1 178 ? -23.529 0.204 12.047 1.00 87.12 178 GLN A O 1
ATOM 1415 N N . SER A 1 179 ? -21.677 0.494 13.270 1.00 84.38 179 SER A N 1
ATOM 1416 C CA . SER A 1 179 ? -21.236 -0.907 13.174 1.00 84.38 179 SER A CA 1
ATOM 1417 C C . SER A 1 179 ? -21.857 -1.819 14.237 1.00 84.38 179 SER A C 1
ATOM 1419 O O . SER A 1 179 ? -21.734 -3.038 14.130 1.00 84.38 179 SER A O 1
ATOM 1421 N N . LEU A 1 180 ? -22.493 -1.231 15.253 1.00 77.12 180 LEU A N 1
ATOM 1422 C CA . LEU A 1 180 ? -23.139 -1.910 16.380 1.00 77.12 180 LEU A CA 1
ATOM 1423 C C . LEU A 1 180 ? -24.677 -1.879 16.329 1.00 77.12 180 LEU A C 1
ATOM 1425 O O . LEU A 1 180 ? -25.315 -2.543 17.150 1.00 77.12 180 LEU A O 1
ATOM 1429 N N . LEU A 1 181 ? -25.253 -1.087 15.418 1.00 61.00 181 LEU A N 1
ATOM 1430 C CA . LEU A 1 181 ? -26.673 -1.096 15.042 1.00 61.00 181 LEU A CA 1
ATOM 1431 C C . LEU A 1 181 ? -26.939 -2.191 14.006 1.00 61.00 181 LEU A C 1
ATOM 1433 O O . LEU A 1 181 ? -28.013 -2.822 14.120 1.00 61.00 181 LEU A O 1
#

Radius of gyration: 37.66 Å; chains: 1; bounding box: 74×44×112 Å

Foldseek 3Di:
DDDDDDDDDDPDDDDDDDPDDDDPDDDDDDDDPVVVVVCVVVDDQFDCVDPVRNDPDDDDDDPDDDPVVVVVCVVPVDDDDDDDPVRDDDPPLPVVQLVLLVVLLVQQLVQCLVQLVVDDQQDWRDGPLEPGTARHHDDDDPVVSVVLSVVVSVVCVVPPPPPPSSCSNVVSSVSVNVVVD

Sequence (181 aa):
LEREETSAPDLTALVTPEFEKSANHVSSAFYPPELLEALTLRFEAPDSRNRWDRPLFTLVGLEEPLPLADIKAALFENRAPPPHQSTQSQPLASGSFLHQLDQVTSQVLTGLMEAQKNAIPGDLLKLPGTTEHLRFTQPLTMAELSRLRRQFISYTKMHPNNENLSQLANMFLQYLSQSLL

pLDDT: mean 74.53, std 18.04, range [27.72, 94.12]

InterPro domains:
  IPR013641 Protein KTI12/L-seryl-tRNA(Sec) kinase [PF08433] (25-177)
  IPR027417 P-loop containing nucleoside triphosphate hydrolase [G3DSA:3.40.50.300] (18-93)